Protein AF-A0A3D2GL59-F1 (afdb_monomer)

Radius of gyration: 13.21 Å; Cα contacts (8 Å, |Δi|>4): 131; chains: 1; bounding box: 32×21×34 Å

Mean predicted aligned error: 3.67 Å

Nearest PDB structures (foldseek):
  3p01-assembly1_A  TM=8.214E-01  e=5.153E-06  Nostoc sp. PCC 7120 = FACHB-418
  3p01-assembly2_C  TM=8.091E-01  e=1.815E-05  Nostoc sp. PCC 7120 = FACHB-418
  5vik-assembly1_A  TM=6.977E-01  e=2.253E-04  Rhodopseudomonas palustris
  6t3u-assembly1_B  TM=6.947E-01  e=4.371E-04  Deinococcus radiodurans
  4q0h-assembly1_A-2  TM=7.010E-01  e=4.671E-04  Deinococcus radiodurans R1 = ATCC 13939 = DSM 20539

Secondary structure (DSSP, 8-state):
-GGG-S-EEES-TTT-TT-TTHHHHHHTT--EEEEEEEEETTEEEEEEEEEESS-----HHHHHHHHHHHHHHHHHHHT-

Solvent-accessible surface area (backbone atoms only — not comparable to full-atom values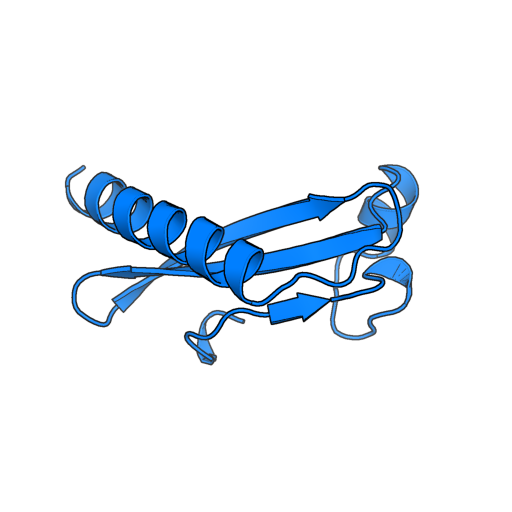): 4591 Å² total; per-residue (Å²): 109,84,88,66,76,48,71,46,79,37,52,46,38,64,73,36,84,88,44,92,53,27,71,58,30,56,74,72,46,39,22,11,37,44,37,30,46,10,45,45,95,95,38,76,81,49,71,49,76,50,71,35,65,54,79,47,83,81,48,70,68,59,51,50,53,50,37,53,53,28,36,54,51,28,52,58,63,73,76,111

pLDDT: mean 92.34, std 9.12, range [52.5, 98.31]

Structure (mmCIF, N/CA/C/O backbone):
data_AF-A0A3D2GL59-F1
#
_entry.id   AF-A0A3D2GL59-F1
#
loop_
_atom_site.group_PDB
_atom_site.id
_atom_site.type_symbol
_atom_site.label_atom_id
_atom_site.label_alt_id
_atom_site.label_comp_id
_atom_site.label_asym_id
_atom_site.label_entity_id
_atom_site.label_seq_id
_atom_site.pdbx_PDB_ins_code
_atom_site.Cartn_x
_atom_site.Cartn_y
_atom_site.Cartn_z
_atom_site.occupancy
_atom_site.B_iso_or_equiv
_atom_site.auth_seq_id
_atom_site.auth_comp_id
_atom_site.auth_asym_id
_atom_site.auth_atom_id
_atom_site.pdbx_PDB_model_num
ATOM 1 N N . MET A 1 1 ? 1.995 8.973 3.802 1.00 53.94 1 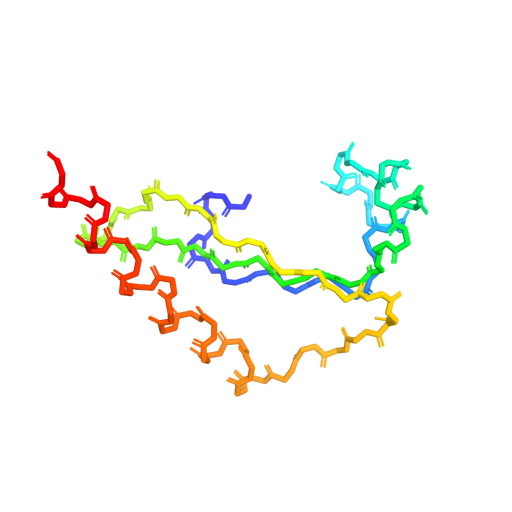MET A N 1
ATOM 2 C CA . MET A 1 1 ? 0.914 8.000 3.540 1.00 53.94 1 MET A CA 1
ATOM 3 C C . MET A 1 1 ? -0.169 8.010 4.620 1.00 53.94 1 MET A C 1
ATOM 5 O O . MET 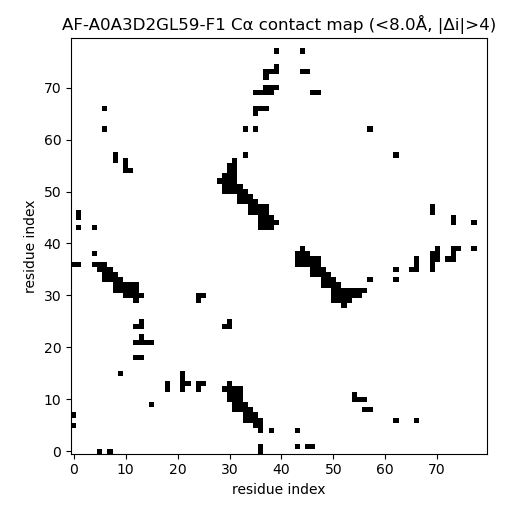A 1 1 ? -1.308 8.251 4.262 1.00 53.94 1 MET A O 1
ATOM 9 N N . ILE A 1 2 ? 0.138 7.906 5.927 1.00 52.50 2 ILE A N 1
ATOM 10 C CA . ILE A 1 2 ? -0.901 7.989 6.995 1.00 52.50 2 ILE A CA 1
ATOM 11 C C . ILE A 1 2 ? -1.717 9.299 6.936 1.00 52.50 2 ILE A C 1
ATOM 13 O O . ILE A 1 2 ? -2.915 9.311 7.201 1.00 52.50 2 ILE A O 1
ATOM 17 N N . LYS A 1 3 ? -1.090 10.409 6.521 1.00 58.94 3 LYS A N 1
ATOM 18 C CA . LYS A 1 3 ? -1.754 11.720 6.434 1.00 58.94 3 LYS A CA 1
ATOM 19 C C . LYS A 1 3 ? -2.849 11.815 5.361 1.00 58.94 3 LYS A C 1
ATOM 21 O O . LYS A 1 3 ? -3.708 12.675 5.490 1.00 58.94 3 LYS A O 1
ATOM 26 N N . THR A 1 4 ? -2.832 10.982 4.315 1.00 63.44 4 THR A N 1
ATOM 27 C CA . THR A 1 4 ? -3.735 11.147 3.161 1.00 63.44 4 THR A CA 1
ATOM 28 C C . THR A 1 4 ? -5.016 10.318 3.233 1.00 63.44 4 THR A C 1
ATOM 30 O O . THR A 1 4 ? -5.898 10.590 2.429 1.00 63.44 4 THR A O 1
ATOM 33 N N . ARG A 1 5 ? -5.150 9.359 4.173 1.00 80.00 5 ARG A N 1
ATOM 34 C CA . ARG A 1 5 ? -6.317 8.443 4.322 1.00 80.00 5 ARG A CA 1
ATOM 35 C C . ARG A 1 5 ? -6.860 7.893 2.994 1.00 80.00 5 ARG A C 1
ATOM 37 O O . ARG A 1 5 ? -8.046 7.619 2.859 1.00 80.00 5 ARG A O 1
ATOM 44 N N . LYS A 1 6 ? -5.985 7.761 2.005 1.00 88.81 6 LYS A N 1
ATOM 45 C CA . LYS A 1 6 ? -6.307 7.342 0.648 1.00 88.81 6 LYS A CA 1
ATOM 46 C C . LYS A 1 6 ? -5.315 6.266 0.234 1.00 88.81 6 LYS A C 1
ATOM 48 O O . LYS A 1 6 ? -4.145 6.389 0.622 1.00 88.81 6 LYS A O 1
ATOM 53 N N . PRO A 1 7 ? -5.762 5.267 -0.542 1.00 94.44 7 PRO A N 1
ATOM 54 C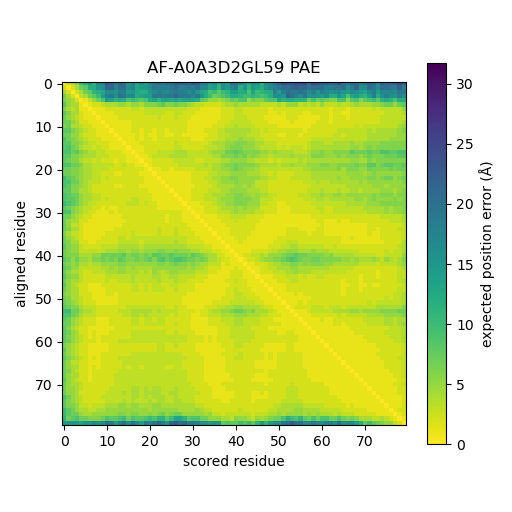 CA . PRO A 1 7 ? -4.871 4.327 -1.194 1.00 94.44 7 PRO A CA 1
ATOM 55 C C . PRO A 1 7 ? -3.770 5.039 -1.982 1.00 94.44 7 PRO A C 1
ATOM 57 O O . PRO A 1 7 ? -3.991 6.109 -2.556 1.00 94.44 7 PRO A O 1
ATOM 60 N N . LEU A 1 8 ? -2.590 4.431 -2.014 1.00 94.81 8 LEU A N 1
ATOM 61 C CA . LEU A 1 8 ? -1.488 4.822 -2.879 1.00 94.81 8 LEU A CA 1
ATOM 62 C C . LEU A 1 8 ? -1.015 3.595 -3.652 1.00 94.81 8 LEU A C 1
ATOM 64 O O . LEU A 1 8 ? -0.478 2.662 -3.058 1.00 94.81 8 LEU A O 1
ATOM 68 N N . ALA A 1 9 ? -1.178 3.635 -4.969 1.00 95.94 9 ALA A N 1
ATOM 69 C CA . ALA A 1 9 ? -0.537 2.703 -5.881 1.00 95.94 9 ALA A CA 1
ATOM 70 C C . ALA A 1 9 ? 0.769 3.319 -6.398 1.00 95.94 9 ALA A C 1
ATOM 72 O O . ALA A 1 9 ? 0.807 4.494 -6.769 1.00 95.94 9 ALA A O 1
ATOM 73 N N . VAL A 1 10 ? 1.835 2.527 -6.411 1.00 96.00 10 VAL A N 1
ATOM 74 C CA . VAL A 1 10 ? 3.143 2.882 -6.960 1.00 96.00 10 VAL A CA 1
ATOM 75 C C . VAL A 1 10 ? 3.523 1.806 -7.965 1.00 96.00 10 VAL A C 1
ATOM 77 O O . VAL A 1 10 ? 3.661 0.641 -7.597 1.00 96.00 10 VAL A O 1
ATOM 80 N N . TYR A 1 11 ? 3.693 2.201 -9.225 1.00 96.88 11 TYR A N 1
ATOM 81 C CA . TYR A 1 11 ? 3.999 1.272 -10.312 1.00 96.88 11 TYR A CA 1
ATOM 82 C C . TYR A 1 11 ? 5.412 0.686 -10.208 1.00 96.88 11 TYR A C 1
ATOM 84 O O . TYR A 1 11 ? 5.603 -0.504 -10.424 1.00 96.88 11 TYR A O 1
ATOM 92 N N . ASN A 1 12 ? 6.403 1.493 -9.824 1.00 96.12 12 ASN A N 1
ATOM 93 C CA . ASN A 1 12 ? 7.766 1.020 -9.600 1.00 96.12 12 ASN A CA 1
ATOM 94 C C . ASN A 1 12 ? 8.354 1.672 -8.343 1.00 96.12 12 ASN A C 1
ATOM 96 O O . ASN A 1 12 ? 8.728 2.847 -8.347 1.00 96.12 12 ASN A O 1
ATOM 100 N N . VAL A 1 13 ? 8.429 0.912 -7.251 1.00 96.00 13 VAL A N 1
ATOM 101 C CA . VAL A 1 13 ? 8.957 1.409 -5.979 1.00 96.00 13 VAL A CA 1
ATOM 102 C C . VAL A 1 13 ? 10.451 1.681 -6.041 1.00 96.00 13 VAL A C 1
ATOM 104 O O . VAL A 1 13 ? 10.892 2.584 -5.342 1.00 96.00 13 VAL A O 1
ATOM 107 N N . CYS A 1 14 ? 11.210 0.982 -6.893 1.00 93.75 14 CYS A N 1
ATOM 108 C CA . CYS A 1 14 ? 12.651 1.185 -7.080 1.00 93.75 14 CYS A CA 1
ATOM 109 C C . CYS A 1 14 ? 12.969 2.550 -7.712 1.00 93.75 14 CYS A C 1
ATOM 111 O O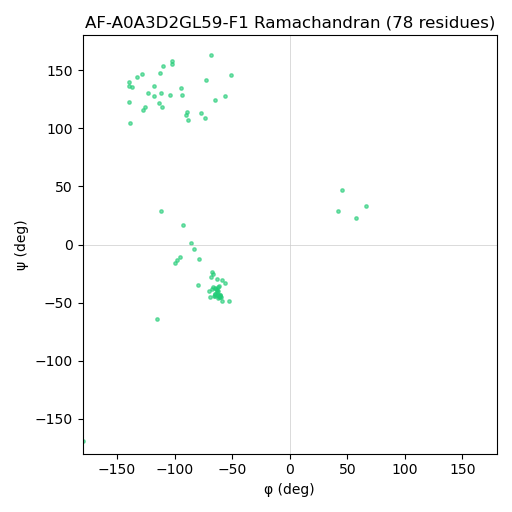 . CYS A 1 14 ? 14.039 3.112 -7.479 1.00 93.75 14 CYS A O 1
ATOM 113 N N . GLU A 1 15 ? 12.025 3.120 -8.462 1.00 93.19 15 GLU A N 1
ATOM 114 C CA . GLU A 1 15 ? 12.161 4.428 -9.114 1.00 93.19 15 GLU A CA 1
ATOM 115 C C . GLU A 1 15 ? 11.467 5.565 -8.341 1.00 93.19 15 GLU A C 1
ATOM 117 O O . GLU A 1 15 ? 11.769 6.744 -8.549 1.00 93.19 15 GLU A O 1
ATOM 122 N N . GLU A 1 16 ? 10.581 5.241 -7.396 1.00 93.38 16 GLU A N 1
ATOM 123 C CA . GLU A 1 16 ? 9.845 6.229 -6.606 1.00 93.38 16 GLU A CA 1
ATOM 124 C C . GLU A 1 16 ? 10.742 6.900 -5.553 1.00 93.38 16 GLU A C 1
ATOM 126 O O . GLU A 1 16 ? 11.095 6.327 -4.521 1.00 93.38 16 GLU A O 1
ATOM 131 N N . LYS A 1 17 ? 11.075 8.176 -5.774 1.00 90.50 17 LYS A N 1
ATOM 132 C CA . LYS A 1 17 ? 11.959 8.962 -4.892 1.00 90.50 17 LYS A CA 1
ATOM 133 C C . LYS A 1 17 ? 11.444 9.078 -3.458 1.00 90.50 17 LYS A C 1
ATOM 135 O O . LYS A 1 17 ? 12.251 9.215 -2.542 1.00 90.50 17 LYS A O 1
ATOM 140 N N . LYS A 1 18 ? 10.124 9.065 -3.254 1.00 88.88 18 LYS A N 1
ATOM 141 C CA . LYS A 1 18 ? 9.494 9.156 -1.927 1.00 88.88 18 LYS A CA 1
ATOM 142 C C . LYS A 1 18 ? 9.424 7.807 -1.206 1.00 88.88 18 LYS A C 1
ATOM 144 O O . LYS A 1 18 ? 8.977 7.766 -0.058 1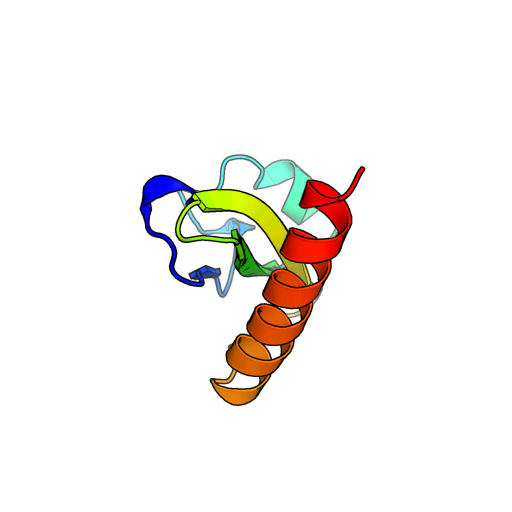.00 88.88 18 LYS A O 1
ATOM 149 N N . TYR A 1 19 ? 9.842 6.720 -1.852 1.00 90.06 19 TYR A N 1
ATOM 150 C CA . TYR A 1 19 ? 9.934 5.405 -1.241 1.00 90.06 19 TYR A CA 1
ATOM 151 C C . TYR A 1 19 ? 11.318 5.229 -0.601 1.00 90.06 19 TYR A C 1
ATOM 153 O O . TYR A 1 19 ? 12.352 5.218 -1.268 1.00 90.06 19 TYR A O 1
ATOM 161 N N . ASN A 1 20 ? 11.348 5.115 0.727 1.00 91.56 20 ASN A N 1
ATOM 162 C CA . ASN A 1 20 ? 12.601 5.100 1.491 1.00 91.56 20 ASN A CA 1
ATOM 163 C C . ASN A 1 20 ? 13.331 3.746 1.457 1.00 91.56 20 ASN A C 1
ATOM 165 O O . ASN A 1 20 ? 14.483 3.678 1.866 1.00 91.56 20 ASN A O 1
ATOM 169 N N . TYR A 1 21 ? 12.681 2.678 0.983 1.00 92.75 21 TYR A N 1
ATOM 170 C CA . TYR A 1 21 ? 13.190 1.302 1.062 1.00 92.75 21 TYR A CA 1
ATOM 171 C C . TYR A 1 21 ? 13.550 0.718 -0.310 1.00 92.75 21 TYR A C 1
ATOM 173 O O . TYR A 1 21 ? 13.458 -0.489 -0.511 1.00 92.75 21 TYR A O 1
ATOM 181 N N . ARG A 1 22 ? 13.945 1.570 -1.264 1.00 93.56 22 ARG A N 1
ATOM 182 C CA . ARG A 1 22 ? 14.253 1.186 -2.655 1.00 93.56 22 ARG A CA 1
ATOM 183 C C . ARG A 1 22 ? 15.257 0.048 -2.764 1.00 93.56 22 ARG A C 1
ATOM 185 O O . ARG A 1 22 ? 14.980 -0.931 -3.443 1.00 93.56 22 ARG A O 1
ATOM 192 N N . ASP A 1 23 ? 16.372 0.150 -2.049 1.00 93.25 23 ASP A N 1
ATOM 193 C CA . ASP A 1 23 ? 17.437 -0.855 -2.116 1.00 93.25 23 ASP A CA 1
ATOM 194 C C . ASP A 1 23 ? 16.970 -2.215 -1.580 1.00 93.25 23 ASP A C 1
ATOM 196 O O . ASP A 1 23 ? 17.312 -3.259 -2.132 1.00 93.25 23 ASP A O 1
ATOM 200 N N . LEU A 1 24 ? 16.141 -2.207 -0.530 1.00 94.25 24 LEU A N 1
ATOM 201 C CA . LEU A 1 24 ? 15.540 -3.424 0.010 1.00 94.25 24 LEU A CA 1
ATOM 202 C C . LEU A 1 24 ? 14.515 -4.010 -0.966 1.00 94.25 24 LEU A C 1
ATOM 204 O O . LEU A 1 24 ? 14.547 -5.208 -1.218 1.00 94.25 24 LEU A O 1
ATOM 208 N N . ALA A 1 25 ? 13.645 -3.182 -1.549 1.00 94.56 25 ALA A N 1
ATOM 209 C CA . ALA A 1 25 ? 12.681 -3.633 -2.548 1.00 94.56 25 ALA A CA 1
ATOM 210 C C . ALA A 1 25 ? 13.378 -4.256 -3.766 1.00 94.56 25 ALA A C 1
ATOM 212 O O . ALA A 1 25 ? 13.019 -5.358 -4.166 1.00 94.56 25 ALA A O 1
ATOM 213 N N . ALA A 1 26 ? 14.434 -3.619 -4.279 1.00 93.75 26 ALA A N 1
ATOM 214 C CA . ALA A 1 26 ? 15.233 -4.154 -5.376 1.00 93.75 26 ALA A CA 1
ATOM 215 C C . ALA A 1 26 ? 15.880 -5.501 -5.014 1.00 93.75 26 ALA A C 1
ATOM 217 O O . ALA A 1 26 ? 15.841 -6.440 -5.805 1.00 93.75 26 ALA A O 1
ATOM 218 N N . LYS A 1 27 ? 16.436 -5.618 -3.801 1.00 95.94 27 LYS A N 1
ATOM 219 C CA . LYS A 1 27 ? 17.048 -6.859 -3.309 1.00 95.94 27 LYS A CA 1
ATOM 220 C C . LYS A 1 27 ? 16.041 -8.008 -3.183 1.00 95.94 27 LYS A C 1
ATOM 222 O O . LYS A 1 2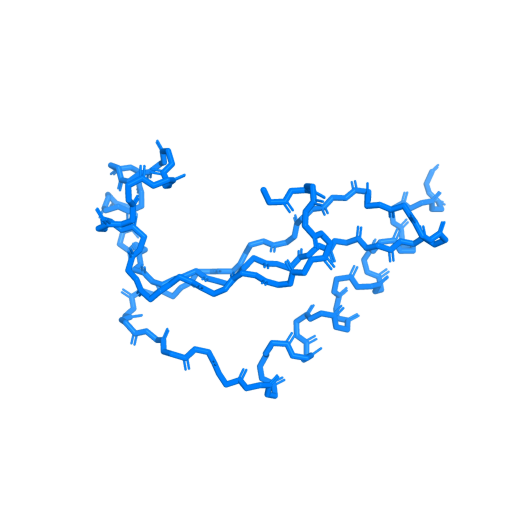7 ? 16.378 -9.143 -3.504 1.00 95.94 27 LYS A O 1
ATOM 227 N N . GLU A 1 28 ? 14.827 -7.714 -2.729 1.00 95.56 28 GLU A N 1
ATOM 228 C CA . GLU A 1 28 ? 13.749 -8.696 -2.546 1.00 95.56 28 GLU A CA 1
ATOM 229 C C . GLU A 1 28 ? 12.932 -8.941 -3.833 1.00 95.56 28 GLU A C 1
ATOM 231 O O . GLU A 1 28 ? 11.988 -9.734 -3.834 1.00 95.56 28 GLU A O 1
ATOM 236 N N . GLY A 1 29 ? 13.287 -8.278 -4.941 1.00 95.81 29 GLY A N 1
ATOM 237 C CA . GLY A 1 29 ? 12.590 -8.396 -6.223 1.00 95.81 29 GLY A CA 1
ATOM 238 C C . GLY A 1 29 ? 11.163 -7.843 -6.192 1.00 95.81 29 GLY A C 1
ATOM 239 O O . GLY A 1 29 ? 10.284 -8.403 -6.840 1.00 95.81 29 GLY A O 1
ATOM 240 N N . LEU A 1 30 ? 10.914 -6.797 -5.400 1.00 96.88 30 LEU A N 1
ATOM 241 C CA . LEU A 1 30 ? 9.627 -6.108 -5.299 1.00 96.88 30 LEU A CA 1
ATOM 242 C C . LEU A 1 30 ? 9.595 -4.916 -6.261 1.00 96.88 30 LEU A C 1
ATOM 244 O O . LEU A 1 30 ? 10.479 -4.061 -6.216 1.00 96.88 30 LEU A O 1
ATOM 248 N N . THR A 1 31 ? 8.546 -4.832 -7.079 1.00 96.94 31 THR A N 1
ATOM 249 C CA . THR A 1 31 ? 8.427 -3.833 -8.150 1.00 96.94 31 THR A CA 1
ATOM 250 C C . THR A 1 31 ? 7.278 -2.864 -7.910 1.00 96.94 31 THR A C 1
ATOM 252 O O . THR A 1 31 ? 7.527 -1.681 -7.697 1.00 96.94 31 THR A O 1
ATOM 255 N N . SER A 1 32 ? 6.025 -3.316 -7.902 1.00 98.06 32 SER A N 1
ATOM 256 C CA . SER A 1 32 ? 4.883 -2.429 -7.642 1.00 98.06 32 SER A CA 1
ATOM 257 C C . SER A 1 32 ? 4.384 -2.592 -6.218 1.00 98.06 32 SER A C 1
ATOM 259 O O . SER A 1 32 ? 4.579 -3.629 -5.584 1.00 98.06 32 SER A O 1
ATOM 261 N N . MET A 1 33 ? 3.736 -1.553 -5.701 1.00 97.50 33 MET A N 1
ATOM 262 C CA . MET A 1 33 ? 3.170 -1.547 -4.358 1.00 97.50 33 MET A CA 1
ATOM 263 C C . MET A 1 33 ? 1.789 -0.910 -4.365 1.00 97.50 33 MET A C 1
ATOM 265 O O . MET A 1 33 ? 1.608 0.180 -4.906 1.00 97.50 33 MET A O 1
ATOM 269 N N . LEU A 1 34 ? 0.847 -1.539 -3.671 1.00 97.62 34 LEU A N 1
ATOM 270 C CA . LEU A 1 34 ? -0.398 -0.906 -3.265 1.00 97.62 34 LEU A CA 1
ATOM 271 C C . LEU A 1 34 ? -0.417 -0.779 -1.742 1.00 97.62 34 LEU A C 1
ATOM 273 O O . LEU A 1 34 ? -0.296 -1.757 -1.007 1.00 97.62 34 LEU A O 1
ATOM 277 N N . SER A 1 35 ? -0.554 0.457 -1.280 1.00 96.00 35 SER A N 1
ATOM 278 C CA . SER A 1 35 ? -0.640 0.822 0.127 1.00 96.00 35 SER A CA 1
ATOM 279 C C . SER A 1 35 ? -2.049 1.312 0.431 1.00 96.00 35 SER A C 1
ATOM 281 O O . SER A 1 35 ? -2.481 2.315 -0.140 1.00 96.00 35 SER A O 1
ATOM 283 N N . VAL A 1 36 ? -2.770 0.637 1.327 1.00 96.44 36 VAL A N 1
ATOM 284 C CA . 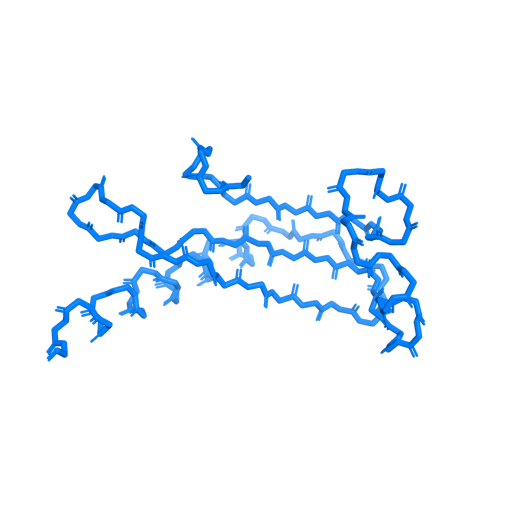VAL A 1 36 ? -4.112 1.052 1.763 1.00 96.44 36 VAL A CA 1
ATOM 285 C C . VAL A 1 36 ? -4.128 1.362 3.263 1.00 96.44 36 VAL A C 1
ATOM 287 O O . VAL A 1 36 ? -3.534 0.632 4.064 1.00 96.44 36 VAL A O 1
ATOM 290 N N . PRO A 1 37 ? -4.775 2.460 3.685 1.00 96.00 37 PRO A N 1
ATOM 291 C CA . PRO A 1 37 ? -4.915 2.779 5.097 1.00 96.00 37 PRO A CA 1
ATOM 292 C C . PRO A 1 37 ? -5.917 1.838 5.776 1.00 96.00 37 PRO A C 1
ATOM 294 O O . PRO A 1 37 ? -6.978 1.535 5.234 1.00 96.00 37 PRO A O 1
ATOM 297 N N . MET A 1 38 ? -5.610 1.452 7.009 1.00 95.56 38 MET A N 1
ATOM 298 C CA . MET A 1 38 ? -6.548 0.782 7.908 1.00 95.56 38 MET A CA 1
ATOM 299 C C . MET A 1 38 ? -7.273 1.855 8.717 1.00 95.56 38 MET A C 1
ATOM 301 O O . MET A 1 38 ? -6.638 2.545 9.521 1.00 95.56 38 MET A O 1
ATOM 305 N N . VAL A 1 39 ? -8.573 2.040 8.479 1.00 91.75 39 VAL A N 1
ATOM 306 C CA . VAL A 1 39 ? -9.362 3.118 9.094 1.00 91.75 39 VAL A CA 1
ATOM 307 C C . VAL A 1 39 ? -10.557 2.546 9.849 1.00 91.75 39 VAL A C 1
ATOM 309 O O . VAL A 1 39 ? -11.330 1.771 9.297 1.00 91.75 39 VAL A O 1
ATOM 312 N N . VAL A 1 40 ? -10.732 2.974 11.098 1.00 91.06 40 VAL A N 1
ATOM 313 C CA . VAL A 1 40 ? -11.894 2.653 11.938 1.00 91.06 40 VAL A CA 1
ATOM 314 C C . VAL A 1 40 ? -12.308 3.901 12.716 1.00 91.06 40 VAL A C 1
ATOM 316 O O . VAL A 1 40 ? -11.446 4.639 13.191 1.00 91.06 40 VAL A O 1
ATOM 319 N N . LYS A 1 41 ? -13.616 4.192 12.793 1.00 88.94 41 LYS A N 1
ATOM 320 C CA . LYS A 1 41 ? -14.171 5.400 13.451 1.00 88.94 41 LYS A CA 1
ATOM 321 C C . LYS A 1 41 ? -13.414 6.689 13.082 1.00 88.94 41 LYS A C 1
ATOM 323 O O . LYS A 1 41 ? -12.994 7.452 13.952 1.00 88.94 41 LYS A O 1
ATOM 328 N N . ASP A 1 42 ? -13.158 6.881 11.787 1.00 84.25 42 ASP A N 1
ATOM 329 C CA . ASP A 1 42 ? -12.399 8.014 11.236 1.00 84.25 42 ASP A CA 1
ATOM 330 C C . ASP A 1 42 ? -10.971 8.177 11.775 1.00 84.25 42 ASP A C 1
ATOM 332 O O . ASP A 1 42 ? -10.390 9.264 11.700 1.00 84.25 42 ASP A O 1
ATOM 336 N N . LYS A 1 43 ? -10.361 7.112 12.296 1.00 87.12 43 LYS A N 1
ATOM 337 C CA . LYS A 1 43 ? -8.965 7.086 12.737 1.00 87.12 43 LYS A CA 1
ATOM 338 C C . LYS A 1 43 ? -8.186 6.076 11.911 1.00 87.12 43 LYS A C 1
ATOM 340 O O . LYS A 1 43 ? -8.584 4.924 11.781 1.00 87.12 43 LYS A O 1
ATOM 345 N N . ALA A 1 44 ? -7.064 6.522 11.349 1.00 90.69 44 ALA A N 1
ATOM 346 C CA . ALA A 1 44 ? -6.111 5.621 10.719 1.00 90.69 44 ALA A CA 1
ATOM 347 C C . ALA A 1 44 ? -5.315 4.916 11.823 1.00 90.69 44 ALA A C 1
ATOM 349 O O . ALA A 1 44 ? -4.572 5.575 12.552 1.00 90.69 44 ALA A O 1
ATOM 350 N N . VAL A 1 45 ? -5.499 3.605 11.948 1.00 92.62 45 VAL A N 1
ATOM 351 C CA . VAL A 1 45 ? -4.839 2.767 12.964 1.00 92.62 45 VAL A CA 1
ATOM 352 C C . VAL A 1 45 ? -3.607 2.048 12.414 1.00 92.62 45 VAL A C 1
ATOM 354 O O . VAL A 1 45 ? -2.787 1.556 13.179 1.00 92.62 45 VAL A O 1
ATOM 357 N N . GLY A 1 46 ? -3.441 2.022 11.089 1.00 92.81 46 GLY A N 1
ATOM 358 C CA . GLY A 1 46 ? -2.327 1.350 10.432 1.00 92.81 46 GLY A CA 1
ATOM 359 C C . GLY A 1 46 ? -2.367 1.468 8.911 1.00 92.81 46 GLY A C 1
ATOM 360 O O . GLY A 1 46 ? -3.139 2.249 8.344 1.00 92.81 46 GLY A O 1
ATOM 361 N N . ILE A 1 47 ? -1.509 0.692 8.253 1.00 94.31 47 ILE A N 1
ATOM 362 C CA . ILE A 1 47 ? -1.402 0.585 6.795 1.00 94.31 47 ILE A CA 1
ATOM 363 C C . ILE A 1 47 ? -1.177 -0.887 6.437 1.00 94.31 47 ILE A C 1
ATOM 365 O O . ILE A 1 47 ? -0.372 -1.552 7.086 1.00 94.31 47 ILE A O 1
ATOM 369 N N . ILE A 1 48 ? -1.822 -1.355 5.367 1.00 95.56 48 ILE A N 1
ATOM 370 C CA . ILE A 1 48 ? -1.469 -2.604 4.684 1.00 95.56 48 ILE A CA 1
ATOM 371 C C . ILE A 1 48 ? -0.733 -2.247 3.394 1.00 95.56 48 ILE A C 1
ATOM 373 O O . ILE A 1 48 ? -1.222 -1.440 2.605 1.00 95.56 48 ILE A O 1
ATOM 377 N N . ASN A 1 49 ? 0.436 -2.852 3.184 1.00 95.44 49 ASN A N 1
ATOM 378 C CA . ASN A 1 49 ? 1.162 -2.780 1.921 1.00 95.44 49 ASN A CA 1
ATOM 379 C C . ASN A 1 49 ? 1.157 -4.163 1.277 1.00 95.44 49 ASN A C 1
ATOM 381 O O . ASN A 1 49 ? 1.536 -5.139 1.923 1.00 95.44 49 ASN A O 1
ATOM 385 N N . VAL A 1 50 ? 0.787 -4.228 0.005 1.00 96.69 50 VAL A N 1
ATOM 386 C CA . VAL A 1 50 ? 1.014 -5.399 -0.845 1.00 96.69 50 VAL A CA 1
ATOM 387 C C . VAL A 1 50 ? 2.016 -5.035 -1.926 1.00 96.69 50 VAL A C 1
ATOM 389 O O . VAL A 1 50 ? 2.056 -3.889 -2.374 1.00 96.69 50 VAL A O 1
ATOM 392 N N . TYR A 1 51 ? 2.821 -6.012 -2.326 1.00 97.38 51 TYR A N 1
ATOM 393 C CA . TYR A 1 51 ? 3.846 -5.848 -3.346 1.00 97.38 51 TYR A CA 1
ATOM 394 C C . TYR A 1 51 ? 3.702 -6.921 -4.419 1.00 97.38 51 TYR A C 1
ATOM 396 O O . TYR A 1 51 ? 3.338 -8.059 -4.117 1.00 97.38 51 TYR A O 1
ATOM 404 N N . THR A 1 52 ? 4.034 -6.565 -5.653 1.00 97.94 52 THR A N 1
ATOM 405 C CA . THR A 1 52 ? 4.168 -7.501 -6.775 1.00 97.94 52 THR A CA 1
ATOM 406 C C . THR A 1 52 ? 5.635 -7.622 -7.168 1.00 97.94 52 THR A C 1
ATOM 408 O O . THR A 1 52 ? 6.432 -6.709 -6.937 1.00 97.94 52 THR A O 1
ATOM 411 N N . LYS A 1 53 ? 6.003 -8.762 -7.757 1.00 96.25 53 LYS A N 1
ATOM 412 C CA . LYS A 1 53 ? 7.354 -8.971 -8.297 1.00 96.25 53 LYS A CA 1
ATOM 413 C C . LYS A 1 53 ? 7.538 -8.321 -9.664 1.00 96.25 53 LYS A C 1
ATOM 415 O O . LYS A 1 53 ? 8.598 -7.775 -9.945 1.00 96.25 53 LYS A O 1
ATOM 420 N N . ASP A 1 54 ? 6.479 -8.313 -10.464 1.00 93.19 54 ASP A N 1
ATOM 421 C CA . ASP A 1 54 ? 6.445 -7.697 -11.787 1.00 93.19 54 ASP A CA 1
ATOM 422 C C . ASP A 1 54 ? 5.726 -6.338 -11.752 1.00 93.19 54 ASP A C 1
ATOM 424 O O . ASP A 1 54 ? 4.924 -6.101 -10.836 1.00 93.19 54 ASP A O 1
ATOM 428 N N . PRO A 1 55 ? 5.985 -5.443 -12.727 1.00 94.06 55 PRO A N 1
ATOM 429 C CA . PRO A 1 55 ? 5.240 -4.198 -12.860 1.00 94.06 55 PRO A CA 1
ATOM 430 C C . PRO A 1 55 ? 3.734 -4.459 -12.983 1.00 94.06 55 PRO A C 1
ATOM 432 O O . PRO A 1 55 ? 3.295 -5.233 -13.831 1.00 94.06 55 PRO A O 1
ATOM 435 N N . HIS A 1 56 ? 2.950 -3.798 -12.138 1.00 97.62 56 HIS A N 1
ATOM 436 C CA . HIS A 1 56 ? 1.507 -3.962 -12.038 1.00 97.62 56 HIS A CA 1
ATOM 437 C C . HIS A 1 56 ? 0.824 -2.610 -11.846 1.00 97.62 56 HIS A C 1
ATOM 439 O O . HIS A 1 56 ? 1.096 -1.877 -10.889 1.00 97.62 56 HIS A O 1
ATOM 445 N N . GLU A 1 57 ? -0.088 -2.283 -12.756 1.00 97.94 57 GLU A N 1
ATOM 446 C CA . GLU A 1 57 ? -1.023 -1.176 -12.582 1.00 97.94 57 GLU A CA 1
ATOM 447 C C . GLU A 1 57 ? -2.266 -1.693 -11.861 1.00 97.94 57 GLU A C 1
ATOM 449 O O . GLU A 1 57 ? -3.078 -2.414 -12.437 1.00 97.94 57 GLU A O 1
ATOM 454 N N . PHE A 1 58 ? -2.412 -1.325 -10.587 1.00 98.06 58 PHE A N 1
ATOM 455 C CA . PHE A 1 58 ? -3.564 -1.746 -9.797 1.00 98.06 58 PHE A CA 1
ATOM 456 C C . PHE A 1 58 ? -4.859 -1.154 -10.355 1.00 98.06 58 PHE A C 1
ATOM 458 O O . PHE A 1 58 ? -5.019 0.067 -10.460 1.00 98.06 58 PHE A O 1
ATOM 465 N N . THR A 1 59 ? -5.799 -2.037 -10.665 1.00 98.31 59 THR A N 1
ATOM 466 C CA . THR A 1 59 ? -7.159 -1.680 -11.071 1.00 98.31 59 THR A CA 1
ATOM 467 C C . THR A 1 59 ? -7.936 -1.081 -9.900 1.00 98.31 59 THR A C 1
ATOM 469 O O . THR A 1 59 ? -7.567 -1.228 -8.731 1.00 98.31 59 THR A O 1
ATOM 472 N N . ARG A 1 60 ? -9.050 -0.401 -10.195 1.00 97.75 60 ARG A N 1
ATOM 473 C CA . ARG A 1 60 ? -9.918 0.140 -9.136 1.00 97.75 60 ARG A CA 1
ATOM 474 C C . ARG A 1 60 ? -10.495 -0.979 -8.280 1.00 97.75 60 ARG A C 1
ATOM 476 O O . ARG A 1 60 ? -10.507 -0.862 -7.063 1.00 97.75 60 ARG A O 1
ATOM 483 N N . GLU A 1 61 ? -10.885 -2.074 -8.913 1.00 98.31 61 GLU A N 1
ATOM 484 C CA . GLU A 1 61 ? -11.446 -3.250 -8.265 1.00 98.31 61 GLU A CA 1
ATOM 485 C C . GLU A 1 61 ? -10.445 -3.884 -7.286 1.00 98.31 61 GLU A C 1
ATOM 487 O O . GLU A 1 61 ? -10.808 -4.192 -6.153 1.00 98.31 61 GLU A O 1
ATOM 492 N N . GLU A 1 62 ? -9.171 -4.023 -7.667 1.00 98.25 62 GLU A N 1
ATOM 493 C CA . GLU A 1 62 ? -8.119 -4.521 -6.765 1.00 98.25 62 GLU A CA 1
ATOM 494 C C . GLU A 1 62 ? -7.886 -3.588 -5.571 1.00 98.25 62 GLU A C 1
ATOM 496 O O . GLU A 1 62 ? -7.721 -4.050 -4.437 1.00 98.25 62 GLU A O 1
ATOM 501 N N . ILE A 1 63 ? -7.891 -2.273 -5.814 1.00 98.00 63 ILE A N 1
ATOM 502 C CA . ILE A 1 63 ? -7.759 -1.263 -4.760 1.00 98.00 63 ILE A CA 1
ATOM 503 C C . ILE A 1 63 ? -8.929 -1.360 -3.779 1.00 98.00 63 ILE A C 1
ATOM 505 O O . ILE A 1 63 ? -8.706 -1.372 -2.566 1.00 98.00 63 ILE A O 1
ATOM 509 N N . ASP A 1 64 ? -10.155 -1.467 -4.289 1.00 97.06 64 ASP A N 1
ATOM 510 C CA . ASP A 1 64 ? -11.372 -1.543 -3.483 1.00 97.06 64 ASP A CA 1
ATOM 511 C C . ASP A 1 64 ? -11.407 -2.827 -2.649 1.00 97.06 64 ASP A C 1
ATOM 513 O O . ASP A 1 64 ? -11.670 -2.773 -1.444 1.00 97.06 64 ASP A O 1
ATOM 517 N N . VAL A 1 65 ? -11.054 -3.972 -3.242 1.00 97.94 65 VAL A N 1
ATOM 518 C CA . VAL A 1 65 ? -10.953 -5.250 -2.524 1.00 97.94 65 VAL A CA 1
ATOM 519 C C . VAL A 1 65 ? -9.939 -5.152 -1.387 1.00 97.94 65 VAL A C 1
ATOM 521 O O . VAL A 1 65 ? -10.254 -5.506 -0.246 1.00 97.94 65 VAL A O 1
ATOM 524 N N . LEU A 1 66 ? -8.736 -4.632 -1.646 1.00 97.81 66 LEU A N 1
ATOM 525 C CA . LEU A 1 66 ? -7.729 -4.511 -0.595 1.00 97.81 66 LEU A CA 1
ATOM 526 C C . LEU A 1 66 ? -8.148 -3.501 0.484 1.00 97.81 66 LEU A C 1
ATOM 528 O O . LEU A 1 66 ? -7.911 -3.734 1.671 1.00 97.81 66 LEU A O 1
ATOM 532 N N . GLN A 1 67 ? -8.818 -2.408 0.108 1.00 96.38 67 GLN A N 1
ATOM 533 C CA . GLN A 1 67 ? -9.363 -1.443 1.061 1.00 96.38 67 GLN A CA 1
ATOM 534 C C . GLN A 1 67 ? -10.449 -2.072 1.949 1.00 96.38 67 GLN A C 1
ATOM 536 O O . GLN A 1 67 ? -10.478 -1.802 3.152 1.00 96.38 67 GLN A O 1
ATOM 541 N N . MET A 1 68 ? -11.307 -2.943 1.408 1.00 96.31 68 MET A N 1
ATOM 542 C CA . MET A 1 68 ? -12.288 -3.699 2.198 1.00 96.31 68 MET A CA 1
ATOM 543 C C . MET A 1 68 ? -11.603 -4.603 3.228 1.00 96.31 68 MET A C 1
ATOM 545 O O . MET A 1 68 ? -11.995 -4.598 4.397 1.00 96.31 68 MET A O 1
ATOM 549 N N . VAL A 1 69 ? -10.548 -5.321 2.828 1.00 97.19 69 VAL A N 1
ATOM 550 C CA . VAL A 1 69 ? -9.740 -6.145 3.745 1.00 97.19 69 VAL A CA 1
ATOM 551 C C . VAL A 1 69 ? -9.105 -5.279 4.839 1.00 97.19 69 VAL A C 1
ATOM 553 O O . VAL A 1 69 ? -9.188 -5.618 6.020 1.00 97.19 69 VAL A O 1
ATOM 556 N N . ALA A 1 70 ? -8.533 -4.128 4.477 1.00 96.50 70 ALA A N 1
ATOM 557 C CA . ALA A 1 70 ? -7.921 -3.203 5.431 1.00 96.50 70 ALA A CA 1
ATOM 558 C C . ALA A 1 70 ? -8.922 -2.640 6.447 1.00 96.50 70 ALA A C 1
ATOM 560 O O . ALA A 1 70 ? -8.579 -2.491 7.622 1.00 96.50 70 ALA A O 1
ATOM 561 N N . ASN A 1 71 ? -10.161 -2.373 6.027 1.00 94.25 71 ASN A N 1
ATOM 562 C CA . ASN A 1 71 ? -11.226 -1.924 6.922 1.00 94.25 71 ASN A CA 1
ATOM 563 C C . ASN A 1 71 ? -11.597 -3.009 7.945 1.00 94.25 71 ASN A C 1
ATOM 565 O O . ASN A 1 71 ? -11.748 -2.707 9.127 1.00 94.25 71 ASN A O 1
ATOM 569 N N . GLN A 1 72 ? -11.693 -4.275 7.525 1.00 95.56 72 GLN A N 1
ATOM 570 C CA . GLN A 1 72 ? -11.965 -5.387 8.447 1.00 95.56 72 GLN A CA 1
ATOM 571 C C . GLN A 1 72 ? -10.811 -5.603 9.434 1.00 95.56 72 GLN A C 1
ATOM 573 O O . GLN A 1 72 ? -11.035 -5.731 10.638 1.00 95.56 72 GLN A O 1
ATOM 578 N N . ALA A 1 73 ? -9.567 -5.567 8.950 1.00 96.12 73 ALA A N 1
ATOM 579 C CA . ALA A 1 73 ? -8.386 -5.671 9.802 1.00 96.12 73 ALA A CA 1
ATOM 580 C C . ALA A 1 73 ? -8.305 -4.522 10.826 1.00 96.12 73 ALA A C 1
ATOM 582 O O . ALA A 1 73 ? -7.906 -4.746 11.967 1.00 96.12 73 ALA A O 1
ATOM 583 N N . ALA A 1 74 ? -8.721 -3.304 10.455 1.00 95.25 74 ALA A N 1
ATOM 584 C CA . ALA A 1 74 ? -8.756 -2.159 11.365 1.00 95.25 74 ALA A CA 1
ATOM 585 C C . ALA A 1 74 ? -9.677 -2.405 12.571 1.00 95.25 74 ALA A C 1
ATOM 587 O O . ALA A 1 74 ? -9.292 -2.119 13.702 1.00 95.25 74 ALA A O 1
ATOM 588 N N . VAL A 1 75 ? -10.865 -2.971 12.330 1.00 95.19 75 VAL A N 1
ATOM 589 C CA . VAL A 1 75 ? -11.827 -3.328 13.386 1.00 95.19 75 VAL A CA 1
ATOM 590 C C . VAL A 1 75 ? -11.266 -4.421 14.295 1.00 95.19 75 VAL A C 1
ATOM 592 O O . VAL A 1 75 ? -11.405 -4.335 15.512 1.00 95.19 75 VAL A O 1
ATOM 595 N N . ALA A 1 76 ? -10.614 -5.438 13.726 1.00 95.12 76 ALA A N 1
ATOM 596 C CA . ALA A 1 76 ? -10.020 -6.521 14.508 1.00 95.12 76 ALA A CA 1
ATOM 597 C C . ALA A 1 76 ? -8.914 -6.016 15.451 1.00 95.12 76 ALA A C 1
ATOM 599 O O . ALA A 1 76 ? -8.888 -6.394 16.619 1.00 95.12 76 ALA A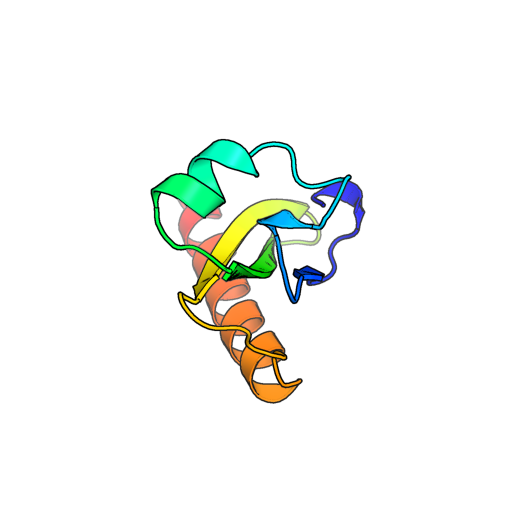 O 1
ATOM 600 N N . ILE A 1 77 ? -8.044 -5.123 14.965 1.00 92.62 77 ILE A N 1
ATOM 601 C CA . ILE A 1 77 ? -6.970 -4.529 15.775 1.00 92.62 77 ILE A CA 1
ATOM 602 C C . ILE A 1 77 ? -7.522 -3.603 16.868 1.00 92.62 77 ILE A C 1
ATOM 604 O O . ILE A 1 77 ? -6.988 -3.604 17.970 1.00 92.62 77 ILE A O 1
ATOM 608 N N . GLU A 1 78 ? -8.574 -2.820 16.598 1.00 91.81 78 GLU A N 1
ATOM 609 C CA . GLU A 1 78 ? -9.166 -1.922 17.609 1.00 91.81 78 GLU A CA 1
ATOM 610 C C . GLU A 1 78 ? -9.765 -2.683 18.805 1.00 91.81 78 GLU A C 1
ATOM 612 O O . GLU A 1 78 ? -9.799 -2.156 19.913 1.00 91.81 78 GLU A O 1
ATOM 617 N N . ASN A 1 79 ? -10.240 -3.912 18.589 1.00 86.38 79 ASN A N 1
ATOM 618 C CA . ASN A 1 79 ? -10.931 -4.714 19.601 1.00 86.38 79 ASN A CA 1
ATOM 619 C C . ASN A 1 79 ? -10.003 -5.652 20.406 1.00 86.38 79 ASN A C 1
ATOM 621 O O . ASN A 1 79 ? -10.502 -6.594 21.024 1.00 86.38 79 ASN A O 1
ATOM 625 N N . THR A 1 80 ? -8.683 -5.428 20.378 1.00 72.12 80 THR A N 1
ATOM 626 C CA . THR A 1 80 ? -7.699 -6.121 21.238 1.00 72.12 80 THR A CA 1
ATOM 627 C C . THR A 1 80 ? -7.322 -5.238 22.420 1.00 72.12 80 THR A C 1
ATOM 629 O O . THR A 1 80 ? -7.332 -5.754 23.559 1.00 72.12 80 THR A O 1
#

Sequence (80 aa):
MIKTRKPLAVYNVCEEKKYNYRDLAAKEGLTSMLSVPMVVKDKAVGIINVYTKDPHEFTREEIDVLQMVANQAAVAIENT

Foldseek 3Di:
DQVPQAKDKDQALLPDPPNPCNVVCVVVLWGIKIKHFQDDPNHGPGIDIDTDNHGDDDDPVNNVVVNVVSPVVSVVVVVD